Protein AF-A0A2I2A9V6-F1 (afdb_monomer)

Sequence (79 aa):
MQNSDKGDLAERMSMYQASLERNALLAGEDFRKRRRTVVIFICNFDVFKKRLAAYYIGSKVLNCLELKFDNKKTNAIVN

Structure (mmCIF, N/CA/C/O backbone):
data_AF-A0A2I2A9V6-F1
#
_entry.id   AF-A0A2I2A9V6-F1
#
loop_
_atom_site.group_PDB
_atom_site.id
_atom_site.type_symbol
_atom_site.label_atom_id
_atom_site.label_alt_id
_atom_site.label_comp_id
_atom_site.label_asym_id
_atom_site.label_entity_id
_atom_site.label_seq_id
_atom_site.pdbx_PDB_ins_code
_atom_site.Cartn_x
_atom_site.Cartn_y
_atom_site.Cartn_z
_atom_site.occupancy
_atom_site.B_iso_or_equiv
_atom_site.auth_seq_id
_atom_site.auth_comp_id
_atom_site.auth_asym_id
_atom_site.auth_atom_id
_atom_site.pdbx_PDB_model_num
ATOM 1 N N . MET A 1 1 ? -4.584 -12.600 6.880 1.00 58.78 1 MET A N 1
ATOM 2 C CA . MET A 1 1 ? -5.493 -12.046 7.901 1.00 58.78 1 MET A CA 1
ATOM 3 C C . MET A 1 1 ? -4.644 -11.586 9.073 1.00 58.78 1 MET A C 1
ATOM 5 O O . MET A 1 1 ? -3.744 -12.328 9.459 1.00 58.78 1 MET A O 1
ATOM 9 N N . GLN A 1 2 ? -4.827 -10.355 9.550 1.00 68.00 2 GLN A N 1
ATOM 10 C CA . GLN A 1 2 ? -4.124 -9.858 10.731 1.00 68.00 2 GLN A CA 1
ATOM 11 C C . GLN A 1 2 ? -5.111 -9.773 11.894 1.00 68.00 2 GLN A C 1
ATOM 13 O O . GLN A 1 2 ? -6.014 -8.948 11.867 1.00 68.00 2 GLN A O 1
ATOM 18 N N . ASN A 1 3 ? -4.919 -10.635 12.893 1.00 74.25 3 ASN A N 1
ATOM 19 C CA . ASN A 1 3 ? -5.903 -10.849 13.960 1.00 74.25 3 ASN A CA 1
ATOM 20 C C . ASN A 1 3 ? -5.679 -9.954 15.191 1.00 74.25 3 ASN A C 1
ATOM 22 O O . ASN A 1 3 ? -6.517 -9.923 16.089 1.00 74.25 3 ASN A O 1
ATOM 26 N N . SER A 1 4 ? -4.530 -9.277 15.260 1.00 76.44 4 SER A N 1
ATOM 27 C CA . SER A 1 4 ? -4.169 -8.343 16.325 1.00 76.44 4 SER A CA 1
ATOM 28 C C . SER A 1 4 ? -3.238 -7.250 15.801 1.00 76.44 4 SER A C 1
ATOM 30 O O . SER A 1 4 ? -2.483 -7.462 14.844 1.00 76.44 4 SER A O 1
ATOM 32 N N . ASP A 1 5 ? -3.302 -6.066 16.410 1.00 81.62 5 ASP A N 1
ATOM 33 C CA . ASP A 1 5 ? -2.395 -4.968 16.089 1.00 81.62 5 ASP A CA 1
ATOM 34 C C . ASP A 1 5 ? -1.028 -5.213 16.731 1.00 81.62 5 ASP A C 1
ATOM 36 O O . ASP A 1 5 ? -0.914 -5.318 17.952 1.00 81.62 5 ASP A O 1
ATOM 40 N N . LYS A 1 6 ? 0.004 -5.334 15.896 1.00 85.38 6 LYS A N 1
ATOM 41 C CA . LYS A 1 6 ? 1.398 -5.490 16.329 1.00 85.38 6 LYS A CA 1
ATOM 42 C C . LYS A 1 6 ? 2.195 -4.190 16.208 1.00 85.38 6 LYS A C 1
ATOM 44 O O . LYS A 1 6 ? 3.377 -4.185 16.531 1.00 85.38 6 LYS A O 1
ATOM 49 N N . GLY A 1 7 ? 1.577 -3.112 15.718 1.00 86.25 7 GLY A N 1
ATOM 50 C CA . GLY A 1 7 ? 2.243 -1.834 15.466 1.00 86.25 7 GLY A CA 1
ATOM 51 C C . GLY A 1 7 ? 3.199 -1.831 14.268 1.00 86.25 7 GLY A C 1
ATOM 52 O O . GLY A 1 7 ? 3.802 -0.801 14.008 1.00 86.25 7 GLY A O 1
ATOM 53 N N . ASP A 1 8 ? 3.318 -2.942 13.530 1.00 90.31 8 ASP A N 1
ATOM 54 C CA . ASP A 1 8 ? 4.268 -3.138 12.420 1.00 90.31 8 ASP A CA 1
ATOM 55 C C . ASP A 1 8 ? 3.593 -3.208 11.033 1.00 90.31 8 ASP A C 1
ATOM 57 O O . ASP A 1 8 ? 4.156 -3.695 10.043 1.00 90.31 8 ASP A O 1
ATOM 61 N N . LEU A 1 9 ? 2.322 -2.798 10.960 1.00 89.31 9 LEU A N 1
ATOM 62 C CA . LEU A 1 9 ? 1.500 -2.947 9.760 1.00 89.31 9 LEU A CA 1
ATOM 63 C C . LEU A 1 9 ? 2.090 -2.173 8.575 1.00 89.31 9 LEU A C 1
ATOM 65 O O . LEU A 1 9 ? 2.086 -2.673 7.448 1.00 89.31 9 LEU A O 1
ATOM 69 N N . ALA A 1 10 ? 2.601 -0.966 8.829 1.00 86.19 10 ALA A N 1
ATOM 70 C CA . ALA A 1 10 ? 3.178 -0.109 7.800 1.00 86.19 10 ALA A CA 1
ATOM 71 C C . ALA A 1 10 ? 4.466 -0.719 7.220 1.00 86.19 10 ALA A C 1
ATOM 73 O O . ALA A 1 10 ? 4.639 -0.764 5.999 1.00 86.19 10 ALA A O 1
ATOM 74 N N . GLU A 1 11 ? 5.330 -1.255 8.079 1.00 90.62 11 GLU A N 1
ATOM 75 C CA . GLU A 1 11 ? 6.582 -1.926 7.736 1.00 90.62 11 GLU A CA 1
ATOM 76 C C . GLU A 1 11 ? 6.302 -3.166 6.888 1.00 90.62 11 GLU A C 1
ATOM 78 O O . GLU A 1 11 ? 6.859 -3.327 5.799 1.00 90.62 11 GLU A O 1
ATOM 83 N N . ARG A 1 12 ? 5.368 -4.014 7.331 1.00 92.12 12 ARG A N 1
ATOM 84 C CA . ARG A 1 12 ? 4.976 -5.225 6.597 1.00 92.12 12 ARG A CA 1
ATOM 85 C C . ARG A 1 12 ? 4.364 -4.889 5.248 1.00 92.12 12 ARG A C 1
ATOM 87 O O . ARG A 1 12 ? 4.707 -5.514 4.245 1.00 92.12 12 ARG A O 1
ATOM 94 N N . MET A 1 13 ? 3.486 -3.892 5.203 1.00 91.56 13 MET A N 1
ATOM 95 C CA . MET A 1 13 ? 2.904 -3.419 3.953 1.00 91.56 13 MET A CA 1
ATOM 96 C C . MET A 1 13 ? 3.984 -2.927 2.986 1.00 91.56 13 MET A C 1
ATOM 98 O O . MET A 1 13 ? 3.965 -3.319 1.821 1.00 91.56 13 MET A O 1
ATOM 102 N N . SER A 1 14 ? 4.961 -2.156 3.473 1.00 91.19 14 SER A N 1
ATOM 103 C CA . SER A 1 14 ? 6.118 -1.714 2.687 1.00 91.19 14 SER A 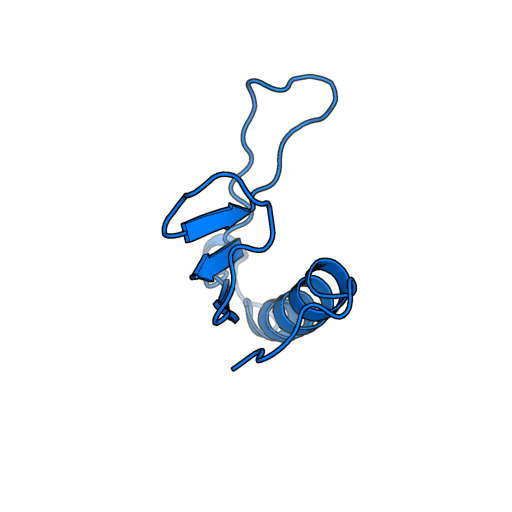CA 1
ATOM 104 C C . SER A 1 14 ? 6.919 -2.896 2.127 1.00 91.19 14 SER A C 1
ATOM 106 O O . SER A 1 14 ? 7.241 -2.912 0.938 1.00 91.19 14 SER A O 1
ATOM 108 N N . MET A 1 15 ? 7.162 -3.940 2.930 1.00 94.50 15 MET A N 1
ATOM 109 C CA . MET A 1 15 ? 7.865 -5.148 2.475 1.00 94.50 15 MET A CA 1
ATOM 110 C C . MET A 1 15 ? 7.119 -5.888 1.354 1.00 94.50 15 MET A C 1
ATOM 112 O O . MET A 1 15 ? 7.728 -6.240 0.339 1.00 94.50 15 MET A O 1
ATOM 116 N N . TYR A 1 16 ? 5.806 -6.106 1.496 1.00 95.06 16 TYR A N 1
ATOM 117 C CA . TYR A 1 16 ? 4.999 -6.742 0.444 1.00 95.06 16 TYR A CA 1
ATOM 118 C C . TYR A 1 16 ? 4.961 -5.892 -0.826 1.00 95.06 16 TYR A C 1
ATOM 120 O O . TYR A 1 16 ? 5.144 -6.406 -1.931 1.00 95.06 16 TYR A O 1
ATOM 128 N N . GLN A 1 17 ? 4.792 -4.584 -0.661 1.00 95.00 17 GLN A N 1
ATOM 129 C CA . GLN A 1 17 ? 4.734 -3.625 -1.753 1.00 95.00 17 GLN A CA 1
ATOM 130 C C . GLN A 1 17 ? 6.061 -3.593 -2.535 1.00 95.00 17 GLN A C 1
ATOM 132 O O . GLN A 1 17 ? 6.055 -3.688 -3.764 1.00 95.00 17 GLN A O 1
ATOM 137 N N . ALA A 1 18 ? 7.204 -3.600 -1.843 1.00 93.56 18 ALA A N 1
ATOM 138 C CA . ALA A 1 18 ? 8.525 -3.716 -2.461 1.00 93.56 18 ALA A CA 1
ATOM 139 C C . ALA A 1 18 ? 8.697 -5.032 -3.242 1.00 93.56 18 ALA A C 1
ATOM 141 O O . ALA A 1 18 ? 9.304 -5.048 -4.314 1.00 93.56 18 ALA A O 1
ATOM 142 N N . SER A 1 19 ? 8.142 -6.139 -2.740 1.00 94.75 19 SER A N 1
ATOM 143 C CA . SER A 1 19 ? 8.184 -7.425 -3.444 1.00 94.75 19 SER A CA 1
ATOM 144 C C . SER A 1 19 ? 7.395 -7.419 -4.751 1.00 94.75 19 SER A C 1
ATOM 146 O O . SER A 1 19 ? 7.851 -7.984 -5.747 1.00 94.75 19 SER A O 1
ATOM 148 N N . LEU A 1 20 ? 6.233 -6.764 -4.773 1.00 95.00 20 LEU A N 1
ATOM 149 C CA . LEU A 1 20 ? 5.444 -6.602 -5.994 1.00 95.00 20 LEU A CA 1
ATOM 150 C C . LEU A 1 20 ? 6.126 -5.655 -6.985 1.00 95.00 20 LEU A C 1
ATOM 152 O O . LE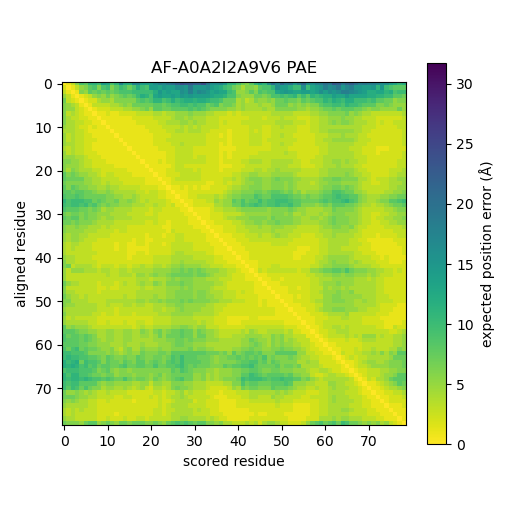U A 1 20 ? 6.115 -5.909 -8.186 1.00 95.00 20 LEU A O 1
ATOM 156 N N . GLU A 1 21 ? 6.757 -4.589 -6.493 1.00 92.50 21 GLU A N 1
ATOM 157 C CA . GLU A 1 21 ? 7.445 -3.604 -7.331 1.00 92.50 21 GLU A CA 1
ATOM 158 C C . GLU A 1 21 ? 8.590 -4.182 -8.143 1.00 92.50 21 GLU A C 1
ATOM 160 O O . GLU A 1 21 ? 8.726 -3.820 -9.311 1.00 92.50 21 GLU A O 1
ATOM 165 N N . ARG A 1 22 ? 9.358 -5.113 -7.565 1.00 90.69 22 ARG A N 1
ATOM 166 C CA . ARG A 1 22 ? 10.424 -5.81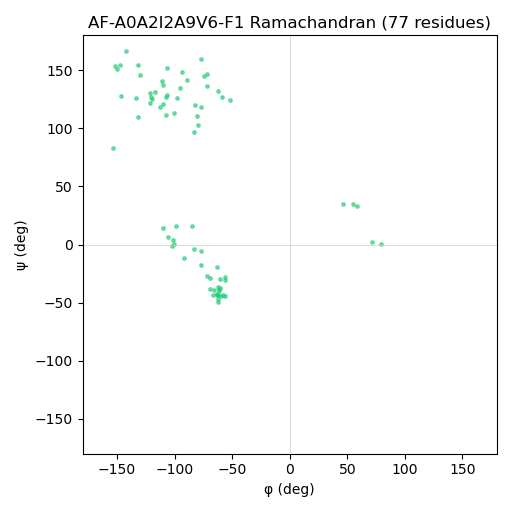9 -8.291 1.00 90.69 22 ARG A CA 1
ATOM 167 C C . ARG A 1 22 ? 9.917 -6.519 -9.550 1.00 90.69 22 ARG A C 1
ATOM 169 O O . ARG A 1 22 ? 10.654 -6.628 -10.517 1.00 90.69 22 ARG A O 1
ATOM 176 N N . ASN A 1 23 ? 8.658 -6.954 -9.543 1.00 92.25 23 ASN A N 1
ATOM 177 C CA . ASN A 1 23 ? 8.026 -7.675 -10.646 1.00 92.25 23 ASN A CA 1
ATOM 178 C C . ASN A 1 23 ? 7.035 -6.803 -11.440 1.00 92.25 23 ASN A C 1
ATOM 180 O O . ASN A 1 23 ? 6.308 -7.307 -12.299 1.00 92.25 23 ASN A O 1
ATOM 184 N N . ALA A 1 24 ? 6.959 -5.500 -11.146 1.00 93.94 24 ALA A N 1
ATOM 185 C CA . ALA A 1 24 ? 5.977 -4.603 -11.754 1.00 93.94 24 ALA A CA 1
ATOM 186 C C . ALA A 1 24 ? 6.337 -4.200 -13.191 1.00 93.94 24 ALA A C 1
ATOM 188 O O . ALA A 1 24 ? 5.472 -3.709 -13.917 1.00 93.94 24 ALA A O 1
ATOM 189 N N . LEU A 1 25 ? 7.595 -4.379 -13.589 1.00 94.62 25 LEU A N 1
ATOM 190 C CA . LEU A 1 25 ? 8.114 -4.087 -14.919 1.00 94.62 25 LEU A CA 1
ATOM 191 C C . LEU A 1 25 ? 9.205 -5.114 -15.238 1.00 94.62 25 LEU A C 1
ATOM 193 O O . LEU A 1 25 ? 10.103 -5.314 -14.4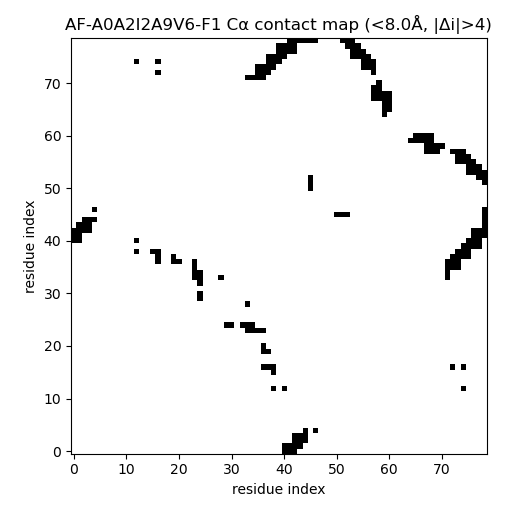21 1.00 94.62 25 LEU A O 1
ATOM 197 N N . LEU A 1 26 ? 9.118 -5.779 -16.386 1.00 90.69 26 LEU A N 1
ATOM 198 C CA . LEU A 1 26 ? 10.130 -6.748 -16.802 1.00 90.69 26 LEU A CA 1
ATOM 199 C C . LEU A 1 26 ? 11.384 -6.038 -17.332 1.00 90.69 26 LEU A C 1
ATOM 201 O O . LEU A 1 26 ? 11.346 -4.876 -17.741 1.00 90.69 26 LEU A O 1
ATOM 205 N N . ALA A 1 27 ? 12.511 -6.750 -17.343 1.00 91.31 27 ALA A N 1
ATOM 206 C CA . ALA A 1 27 ? 13.761 -6.224 -17.880 1.00 91.31 27 ALA A CA 1
ATOM 207 C C . ALA A 1 27 ? 13.591 -5.822 -19.356 1.00 91.31 27 ALA A C 1
ATOM 209 O O . ALA A 1 27 ? 13.130 -6.614 -20.175 1.00 91.31 27 ALA A O 1
ATOM 210 N N . GLY A 1 28 ? 13.952 -4.579 -19.683 1.00 92.19 28 GLY A N 1
ATOM 211 C CA . GLY A 1 28 ? 13.813 -4.025 -21.032 1.00 92.19 28 GLY A CA 1
ATOM 212 C C . GLY A 1 28 ? 12.401 -3.557 -21.410 1.00 92.19 28 GLY A C 1
ATOM 213 O O . GLY A 1 28 ? 12.219 -3.064 -22.522 1.00 92.19 28 GLY A O 1
ATOM 214 N N . GLU A 1 29 ? 11.399 -3.665 -20.527 1.00 93.94 29 GLU A N 1
ATOM 215 C CA . GLU A 1 29 ? 10.077 -3.089 -20.791 1.00 93.94 29 GLU A CA 1
ATOM 216 C C . GLU A 1 29 ? 10.059 -1.563 -20.634 1.00 93.94 29 GLU A C 1
ATOM 218 O O . GLU A 1 29 ? 10.677 -0.978 -19.747 1.00 93.94 29 GLU A O 1
ATOM 223 N N . ASP A 1 30 ? 9.256 -0.916 -21.479 1.00 93.75 30 ASP A N 1
ATOM 224 C CA . ASP A 1 30 ? 8.957 0.507 -21.371 1.00 93.75 30 ASP A CA 1
ATOM 225 C C . ASP A 1 30 ? 8.244 0.822 -20.048 1.00 93.75 30 ASP A C 1
ATOM 227 O O . ASP A 1 30 ? 7.236 0.197 -19.712 1.00 93.75 30 ASP A O 1
ATOM 231 N N . PHE A 1 31 ? 8.705 1.846 -19.325 1.00 89.12 31 PHE A N 1
ATOM 232 C CA . PHE A 1 31 ? 8.155 2.218 -18.018 1.00 89.12 31 PHE A CA 1
ATOM 233 C C . PHE A 1 31 ? 6.641 2.503 -18.033 1.00 89.12 31 PHE A C 1
ATOM 235 O O . PHE A 1 31 ? 5.942 2.268 -17.040 1.00 89.12 31 PHE A O 1
ATOM 242 N N . ARG A 1 32 ? 6.078 2.945 -19.165 1.00 90.25 32 ARG A N 1
ATOM 243 C CA . ARG A 1 32 ? 4.627 3.141 -19.333 1.00 90.25 32 ARG A CA 1
ATOM 244 C C . ARG A 1 32 ? 3.852 1.835 -19.141 1.00 90.25 32 ARG A C 1
ATOM 246 O O . ARG A 1 32 ? 2.741 1.880 -18.608 1.00 90.25 32 ARG A O 1
ATOM 253 N N . LYS A 1 33 ? 4.461 0.686 -19.460 1.00 93.25 33 LYS A N 1
ATOM 254 C CA . LYS A 1 33 ? 3.907 -0.667 -19.263 1.00 93.25 33 LYS A CA 1
ATOM 255 C C . LYS A 1 33 ? 3.976 -1.162 -17.820 1.00 93.25 33 LYS A C 1
ATOM 257 O O . LYS A 1 33 ? 3.404 -2.209 -17.523 1.00 93.25 33 LYS A O 1
ATOM 262 N N . ARG A 1 34 ? 4.605 -0.409 -16.906 1.00 93.25 34 ARG A N 1
ATOM 263 C CA . ARG A 1 34 ? 4.671 -0.779 -15.488 1.00 93.25 34 ARG A CA 1
ATOM 264 C C . ARG A 1 34 ? 3.272 -1.069 -14.947 1.00 93.25 34 ARG A C 1
ATOM 266 O O . ARG A 1 34 ? 2.382 -0.211 -15.014 1.00 93.25 34 ARG A O 1
ATOM 273 N N . ARG A 1 35 ? 3.107 -2.263 -14.389 1.00 94.69 35 ARG A N 1
ATOM 274 C CA . ARG A 1 35 ? 1.861 -2.774 -13.817 1.00 94.69 35 ARG A CA 1
ATOM 275 C C . ARG A 1 35 ? 1.549 -2.053 -12.508 1.00 94.69 35 ARG A C 1
ATOM 277 O O . ARG A 1 35 ? 2.457 -1.665 -11.768 1.00 94.69 35 ARG A O 1
ATOM 284 N N . ARG A 1 36 ? 0.258 -1.865 -12.217 1.00 94.44 36 ARG A N 1
ATOM 285 C CA . ARG A 1 36 ? -0.179 -1.391 -10.898 1.00 94.44 36 ARG A CA 1
ATOM 286 C C . ARG A 1 36 ? 0.022 -2.517 -9.889 1.00 94.44 36 ARG A C 1
ATOM 288 O O . ARG A 1 36 ? -0.274 -3.672 -10.171 1.00 94.44 36 ARG A O 1
ATOM 295 N N . THR A 1 37 ? 0.544 -2.163 -8.728 1.00 95.62 37 THR A N 1
ATOM 296 C CA . THR A 1 37 ? 0.811 -3.090 -7.623 1.00 95.62 37 THR A CA 1
ATOM 297 C C . THR A 1 37 ? -0.162 -2.790 -6.497 1.00 95.62 37 THR A C 1
ATOM 299 O O . THR A 1 37 ? -0.452 -1.620 -6.241 1.00 95.62 37 THR A O 1
ATOM 302 N N . VAL A 1 38 ? -0.717 -3.835 -5.884 1.00 95.38 38 VAL A N 1
ATOM 303 C CA . VAL A 1 38 ? -1.777 -3.700 -4.884 1.00 95.38 38 VAL A CA 1
ATOM 304 C C . VAL A 1 38 ? -1.455 -4.577 -3.683 1.00 95.38 38 VAL A C 1
ATOM 306 O O . VAL A 1 38 ? -1.260 -5.781 -3.838 1.00 95.38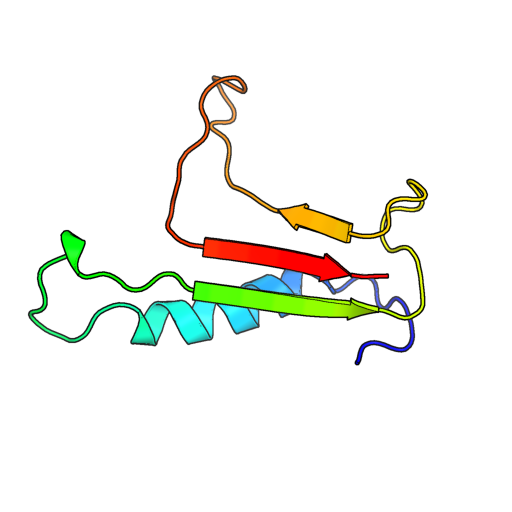 38 VAL A O 1
ATOM 309 N N . VAL A 1 39 ? -1.437 -3.984 -2.493 1.00 95.25 39 VAL A N 1
ATOM 310 C CA . VAL A 1 39 ? -1.361 -4.699 -1.216 1.00 95.25 39 VAL A CA 1
ATOM 311 C C . VAL A 1 39 ? -2.605 -4.360 -0.410 1.00 95.25 39 VAL A C 1
ATOM 313 O O . VAL A 1 39 ? -2.903 -3.190 -0.171 1.00 95.25 39 VAL A O 1
ATOM 316 N N . ILE A 1 40 ? -3.330 -5.394 0.017 1.00 95.06 40 ILE A N 1
ATOM 317 C CA . ILE A 1 40 ? -4.526 -5.259 0.851 1.00 95.06 40 ILE A CA 1
ATOM 318 C C . ILE A 1 40 ? -4.298 -6.038 2.139 1.00 95.06 40 ILE A C 1
ATOM 320 O O . ILE A 1 40 ? -4.066 -7.248 2.112 1.00 95.06 40 ILE A O 1
ATOM 324 N N . PHE A 1 41 ? -4.383 -5.344 3.266 1.00 93.62 41 PHE A N 1
ATOM 325 C CA . PHE A 1 41 ? -4.448 -5.970 4.578 1.00 93.62 41 PHE A CA 1
ATOM 326 C C . PHE A 1 41 ? -5.894 -6.048 5.036 1.00 93.62 41 PHE A C 1
ATOM 328 O O . PHE A 1 41 ? -6.591 -5.041 5.068 1.00 93.62 41 PHE A O 1
ATOM 335 N N . ILE A 1 42 ? -6.322 -7.255 5.398 1.00 92.94 42 ILE A N 1
ATOM 336 C CA . ILE A 1 42 ? -7.614 -7.499 6.035 1.00 92.94 42 ILE A CA 1
ATOM 337 C C . ILE A 1 42 ? -7.350 -7.673 7.529 1.00 92.94 42 ILE A C 1
ATOM 339 O O . ILE A 1 42 ? -6.680 -8.637 7.942 1.00 92.94 42 ILE A O 1
ATOM 343 N N . CYS A 1 43 ? -7.847 -6.714 8.295 1.00 90.50 43 CYS A N 1
ATOM 344 C CA . CYS A 1 43 ? -7.793 -6.623 9.743 1.00 90.50 43 CYS A CA 1
ATOM 345 C C . CYS A 1 43 ? -9.189 -6.917 10.305 1.00 90.50 43 CYS A C 1
ATOM 347 O O . CYS A 1 43 ? -10.184 -6.695 9.636 1.00 90.50 43 CYS A O 1
ATOM 349 N N . ASN A 1 44 ? -9.254 -7.438 11.525 1.00 91.50 44 ASN A N 1
ATOM 350 C CA . ASN A 1 44 ? -10.494 -7.597 12.300 1.00 91.50 44 ASN A CA 1
ATOM 351 C C . ASN A 1 44 ? -10.678 -6.462 13.326 1.00 91.50 44 ASN A C 1
ATOM 353 O O . ASN A 1 44 ? -11.413 -6.604 14.303 1.00 91.50 44 ASN A O 1
ATOM 357 N N . PHE A 1 45 ? -9.932 -5.373 13.159 1.00 90.00 45 PHE A N 1
ATOM 358 C CA . PHE A 1 45 ? -9.934 -4.206 14.026 1.00 90.00 45 PHE A CA 1
ATOM 359 C C . PHE A 1 45 ? -9.648 -2.960 13.196 1.00 90.00 45 PHE A C 1
ATOM 361 O O . PHE A 1 45 ? -8.967 -3.013 12.173 1.00 90.00 45 PHE A O 1
ATOM 368 N N . ASP A 1 46 ? -10.121 -1.820 13.689 1.00 91.06 46 ASP A N 1
ATOM 369 C CA . ASP A 1 46 ? -9.835 -0.526 13.090 1.00 91.06 46 ASP A CA 1
ATOM 370 C C . ASP A 1 46 ? -8.443 -0.021 13.499 1.00 91.06 46 ASP A C 1
ATOM 372 O O . ASP A 1 46 ? -8.252 0.501 14.601 1.00 91.06 46 ASP A O 1
ATOM 376 N N . VAL A 1 47 ? -7.487 -0.140 12.575 1.00 89.00 47 VAL A N 1
ATOM 377 C CA . VAL A 1 47 ? -6.071 0.218 12.774 1.00 89.00 47 VAL A CA 1
ATOM 378 C C . VAL A 1 47 ? -5.883 1.670 13.227 1.00 89.00 47 VAL A C 1
ATOM 380 O O . VAL A 1 47 ? -5.109 1.939 14.142 1.00 89.00 47 VAL A O 1
ATOM 383 N N . PHE A 1 48 ? -6.588 2.627 12.616 1.00 91.25 48 PHE A N 1
ATOM 384 C CA . PHE A 1 48 ? -6.400 4.054 12.921 1.00 91.25 48 PHE A CA 1
ATOM 385 C C . PHE A 1 48 ? -7.467 4.625 13.858 1.00 91.25 48 PHE A C 1
ATOM 387 O O . PHE A 1 48 ? -7.413 5.815 14.192 1.00 91.25 48 PHE A O 1
ATOM 394 N N . LYS A 1 49 ? -8.426 3.797 14.293 1.00 92.56 49 LYS A N 1
ATOM 395 C CA . LYS A 1 49 ? -9.520 4.174 15.203 1.00 92.56 49 LYS A CA 1
ATOM 396 C C . LYS A 1 49 ? -10.328 5.374 14.687 1.00 92.56 49 LYS A C 1
ATOM 398 O O . LYS A 1 49 ? -10.758 6.224 15.469 1.00 92.56 49 LYS A O 1
ATOM 403 N N . LYS A 1 50 ? -10.504 5.482 13.365 1.00 95.56 50 LYS A N 1
ATOM 404 C CA . LYS A 1 50 ? -11.281 6.551 12.704 1.00 95.56 50 LYS A CA 1
ATOM 405 C C . LYS A 1 50 ? -12.679 6.107 12.272 1.00 95.56 50 LYS A C 1
ATOM 407 O O . LYS A 1 50 ? -13.400 6.911 11.691 1.00 95.56 50 LYS A O 1
ATOM 412 N N . ARG A 1 51 ? -13.077 4.871 12.590 1.00 94.25 51 ARG A N 1
ATOM 413 C CA . ARG A 1 51 ? -14.371 4.252 12.267 1.00 94.25 51 ARG A CA 1
ATOM 414 C C . ARG A 1 51 ? -14.661 4.212 10.765 1.00 94.25 51 ARG A C 1
ATOM 416 O O . ARG A 1 51 ? -15.809 4.331 10.349 1.00 94.25 51 ARG A O 1
ATOM 423 N N . LEU A 1 52 ? -13.618 4.061 9.951 1.00 95.31 52 LEU A N 1
ATOM 424 C CA . LEU A 1 52 ? -13.756 3.849 8.511 1.00 95.31 52 LEU A CA 1
ATOM 425 C C . LEU A 1 52 ? -13.764 2.351 8.207 1.00 95.31 52 LEU A C 1
ATOM 427 O O . LEU A 1 52 ? -13.102 1.582 8.892 1.00 95.31 52 LEU A O 1
ATOM 431 N N . ALA A 1 53 ? -14.478 1.937 7.160 1.00 94.50 53 ALA A N 1
ATOM 432 C CA . ALA A 1 53 ? -14.442 0.548 6.690 1.00 94.50 53 ALA A CA 1
ATOM 433 C C . ALA A 1 53 ? -13.109 0.202 6.002 1.00 94.50 53 ALA A C 1
ATOM 435 O O . ALA A 1 53 ? -12.683 -0.950 5.994 1.00 94.50 53 ALA A O 1
ATOM 436 N N . ALA A 1 54 ? -12.445 1.206 5.421 1.00 95.62 54 ALA A N 1
ATOM 437 C CA . ALA A 1 54 ? -11.169 1.031 4.751 1.00 95.62 54 ALA A CA 1
ATOM 438 C C . ALA A 1 54 ? -10.314 2.302 4.788 1.00 95.62 54 ALA A C 1
ATOM 440 O O . ALA A 1 54 ? -10.826 3.425 4.806 1.00 95.62 54 ALA A O 1
ATOM 441 N N . TYR A 1 55 ? -9.001 2.104 4.717 1.00 94.62 55 TYR A N 1
ATOM 442 C CA . TYR A 1 55 ? -7.997 3.151 4.588 1.00 94.62 55 TYR A CA 1
ATOM 443 C C . TYR A 1 55 ? -7.177 2.935 3.326 1.00 94.62 55 TYR A C 1
ATOM 445 O O . TYR A 1 55 ? -6.648 1.848 3.109 1.00 94.62 55 TYR A O 1
ATOM 453 N N . TYR A 1 56 ? -7.027 3.992 2.530 1.00 92.88 56 TYR A N 1
ATOM 454 C CA . TYR A 1 56 ? -6.174 4.001 1.346 1.00 92.88 56 TYR A CA 1
ATOM 455 C C . TYR A 1 56 ? -4.937 4.846 1.615 1.00 92.88 56 TYR A C 1
ATOM 457 O O . TYR A 1 56 ? -5.034 6.006 2.022 1.00 92.88 56 TYR A O 1
ATOM 465 N N . ILE A 1 57 ? -3.772 4.262 1.371 1.00 89.94 57 ILE A N 1
ATOM 466 C CA . ILE A 1 57 ? -2.477 4.886 1.609 1.00 89.94 57 ILE A CA 1
ATOM 467 C C . ILE A 1 57 ? -1.879 5.266 0.256 1.00 89.94 57 ILE A C 1
ATOM 469 O O . ILE A 1 57 ? -1.791 4.444 -0.658 1.00 89.94 57 ILE A O 1
ATOM 473 N N . GLY A 1 58 ? -1.465 6.526 0.136 1.00 87.12 58 GLY A N 1
ATOM 474 C CA . GLY A 1 58 ? -0.893 7.087 -1.084 1.00 87.12 58 GLY A CA 1
ATOM 475 C C . GLY A 1 58 ? 0.252 8.051 -0.796 1.00 87.12 58 GLY A C 1
ATOM 476 O O . GLY A 1 58 ? 0.458 8.479 0.339 1.00 87.12 58 GLY A O 1
ATOM 477 N N . SER A 1 59 ? 1.002 8.393 -1.842 1.00 86.06 59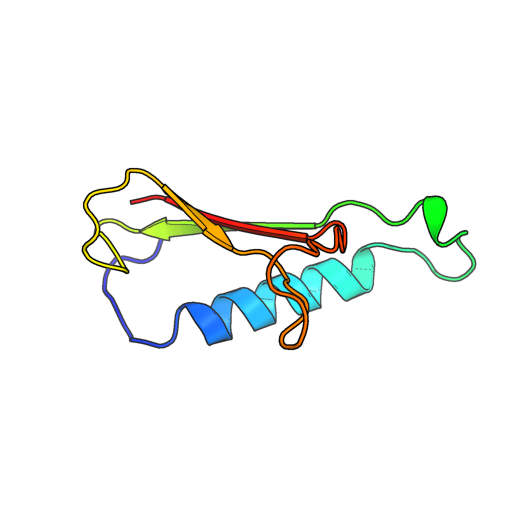 SER A N 1
ATOM 478 C CA . SER A 1 59 ? 2.137 9.314 -1.760 1.00 86.06 59 SER A CA 1
ATOM 479 C C . SER A 1 59 ? 1.703 10.766 -1.984 1.00 86.06 59 SER A C 1
ATOM 481 O O . SER A 1 59 ? 0.861 11.053 -2.837 1.00 86.06 59 SER A O 1
ATOM 483 N N . LYS A 1 60 ? 2.309 11.687 -1.227 1.00 89.19 60 LYS A N 1
ATOM 484 C CA . LYS A 1 60 ? 2.114 13.141 -1.333 1.00 89.19 60 LYS A CA 1
ATOM 485 C C . LYS A 1 60 ? 3.464 13.852 -1.372 1.00 89.19 60 LYS A C 1
ATOM 487 O O . LYS A 1 60 ? 4.443 13.331 -0.836 1.00 89.19 60 LYS A O 1
ATOM 492 N N . VAL A 1 61 ? 3.505 15.042 -1.966 1.00 88.94 6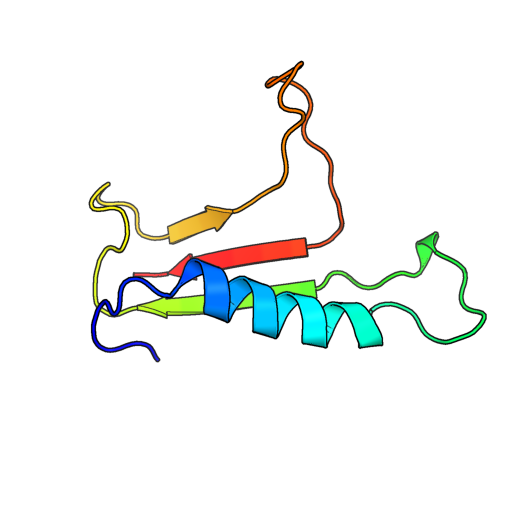1 VAL A N 1
ATOM 493 C CA . VAL A 1 61 ? 4.684 15.917 -1.915 1.00 88.94 61 VAL A CA 1
ATOM 494 C C . VAL A 1 61 ? 4.660 16.700 -0.601 1.00 88.94 61 VAL A C 1
ATOM 496 O O . VAL A 1 61 ? 3.724 17.448 -0.343 1.00 88.94 61 VAL A O 1
ATOM 499 N N . LEU A 1 62 ? 5.683 16.540 0.244 1.00 89.12 62 LEU A N 1
ATOM 500 C CA . LEU A 1 62 ? 5.693 17.137 1.590 1.00 89.12 62 LEU A CA 1
ATOM 501 C C . LEU A 1 62 ? 5.643 18.671 1.566 1.00 89.12 62 LEU A C 1
ATOM 503 O O . LEU A 1 62 ? 4.945 19.273 2.374 1.00 89.12 62 LEU A O 1
ATOM 507 N N . ASN A 1 63 ? 6.310 19.289 0.590 1.00 93.06 63 ASN A N 1
ATOM 508 C CA . ASN A 1 63 ? 6.323 20.745 0.422 1.00 93.06 63 ASN A CA 1
ATOM 509 C C . ASN A 1 63 ? 5.101 21.279 -0.349 1.00 93.06 63 ASN A C 1
ATOM 511 O O . ASN A 1 63 ? 4.968 22.485 -0.525 1.00 93.06 63 ASN A O 1
ATOM 515 N N . CYS A 1 64 ? 4.224 20.403 -0.848 1.00 91.12 64 CYS A N 1
ATOM 516 C CA . CYS A 1 64 ? 3.023 20.784 -1.585 1.00 91.12 64 CYS A CA 1
ATOM 517 C C . CYS A 1 64 ? 1.956 19.692 -1.427 1.00 91.12 64 CYS A C 1
ATOM 519 O O . CYS A 1 64 ? 1.817 18.804 -2.267 1.00 91.12 64 CYS A O 1
ATOM 5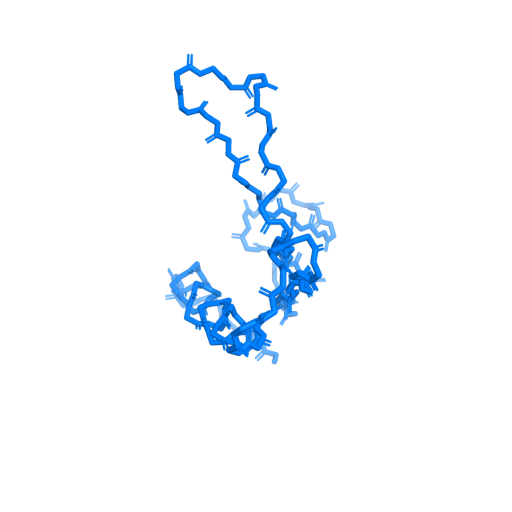21 N N . LEU A 1 65 ? 1.210 19.744 -0.320 1.00 86.44 65 LEU A N 1
ATOM 522 C CA . LEU A 1 65 ? 0.264 18.689 0.073 1.00 86.44 65 LEU A CA 1
ATOM 523 C C . LEU A 1 65 ? -0.903 18.490 -0.911 1.00 86.44 65 LEU A C 1
ATOM 525 O O . LEU A 1 65 ? -1.518 17.420 -0.907 1.00 86.44 65 LEU A O 1
ATOM 529 N N . GLU A 1 66 ? -1.175 19.490 -1.753 1.00 88.94 66 GLU A N 1
ATOM 530 C CA . GLU A 1 66 ? -2.148 19.435 -2.852 1.00 88.94 66 GLU A CA 1
ATOM 531 C C . GLU A 1 66 ? -1.694 18.498 -3.984 1.00 88.94 66 GLU A C 1
ATOM 533 O O . GLU A 1 66 ? -2.515 17.875 -4.663 1.00 88.94 66 GLU A O 1
ATOM 538 N N . LEU A 1 67 ? -0.378 18.342 -4.176 1.00 88.25 67 LEU A N 1
ATOM 539 C CA . LEU A 1 67 ? 0.178 17.484 -5.214 1.00 88.25 67 LEU A CA 1
ATOM 540 C C . LEU A 1 67 ? 0.166 16.019 -4.773 1.00 88.25 67 LEU A C 1
ATOM 542 O O . LEU A 1 67 ? 0.928 15.568 -3.908 1.00 88.25 67 LEU A O 1
ATOM 546 N N . LYS A 1 68 ? -0.695 15.254 -5.443 1.00 83.75 68 LYS A N 1
ATOM 547 C CA . LYS A 1 68 ? -0.742 13.794 -5.372 1.00 83.75 68 LYS A CA 1
ATOM 548 C C . LYS A 1 68 ? 0.068 13.206 -6.520 1.00 83.75 68 LYS A C 1
ATOM 550 O O . LYS A 1 68 ? -0.076 13.621 -7.666 1.00 83.75 68 LYS A O 1
ATOM 555 N N . PHE A 1 69 ? 0.887 12.208 -6.210 1.00 82.94 69 PHE A N 1
ATOM 556 C CA . PHE A 1 69 ? 1.683 11.491 -7.200 1.00 82.94 69 PHE A CA 1
ATOM 557 C C . PHE A 1 69 ? 1.183 10.050 -7.326 1.00 82.94 69 PHE A C 1
ATOM 559 O O . PHE A 1 69 ? 1.231 9.290 -6.355 1.00 82.94 69 PHE A O 1
ATOM 566 N N . ASP A 1 70 ? 0.714 9.665 -8.517 1.00 86.25 70 ASP A N 1
ATOM 567 C CA . ASP A 1 70 ? 0.332 8.279 -8.796 1.00 86.25 70 ASP A CA 1
ATOM 568 C C . ASP A 1 70 ? 1.561 7.454 -9.178 1.00 86.25 70 ASP A C 1
ATOM 570 O O . ASP A 1 70 ? 2.004 7.401 -10.324 1.00 86.25 70 ASP A O 1
ATOM 574 N N . ASN A 1 71 ? 2.096 6.753 -8.188 1.00 87.31 71 ASN A N 1
ATOM 575 C CA . ASN A 1 71 ? 3.194 5.813 -8.362 1.00 87.31 71 ASN A CA 1
ATOM 576 C C . ASN A 1 71 ? 2.717 4.416 -8.799 1.00 87.31 71 ASN A C 1
ATOM 578 O O . ASN A 1 71 ? 3.474 3.455 -8.655 1.00 87.31 71 ASN A O 1
ATOM 582 N N . LYS A 1 72 ? 1.479 4.256 -9.289 1.00 90.81 72 LYS A N 1
ATOM 583 C CA . LYS A 1 72 ? 0.813 2.968 -9.568 1.00 90.81 72 LYS A CA 1
ATOM 584 C C . LYS A 1 72 ? 0.956 1.942 -8.424 1.00 90.81 72 LYS A C 1
ATOM 586 O O . LYS A 1 72 ? 1.107 0.743 -8.678 1.00 90.81 72 LYS A O 1
ATOM 591 N N . LYS A 1 73 ? 0.953 2.403 -7.172 1.00 93.44 73 LYS A N 1
ATOM 592 C CA . LYS A 1 73 ? 0.862 1.566 -5.969 1.00 93.44 73 LYS A CA 1
ATOM 593 C C . LYS A 1 73 ? -0.495 1.810 -5.326 1.00 93.44 73 LYS A C 1
ATOM 595 O O . LYS A 1 73 ? -0.972 2.944 -5.286 1.00 93.44 73 LYS A O 1
ATOM 600 N N . THR A 1 74 ? -1.112 0.756 -4.824 1.00 94.25 74 THR A N 1
ATOM 601 C CA . THR A 1 74 ? -2.353 0.848 -4.064 1.00 94.25 74 THR A CA 1
ATOM 602 C C . THR A 1 74 ? -2.195 0.029 -2.802 1.00 94.25 74 THR A C 1
ATOM 604 O O . THR A 1 74 ? -2.155 -1.194 -2.839 1.00 94.25 74 THR A O 1
ATOM 607 N N . ASN A 1 75 ? -2.115 0.732 -1.685 1.00 94.50 75 ASN A N 1
ATOM 608 C CA . ASN A 1 75 ? -2.007 0.146 -0.366 1.00 94.50 75 ASN A CA 1
ATOM 609 C C . ASN A 1 75 ? -3.321 0.394 0.363 1.00 94.50 75 ASN A C 1
ATOM 611 O O . ASN A 1 75 ? -3.728 1.549 0.515 1.00 94.50 75 ASN A O 1
ATOM 615 N N . ALA A 1 76 ? -3.989 -0.677 0.776 1.00 95.25 76 ALA A N 1
ATOM 616 C CA . ALA A 1 76 ? -5.269 -0.597 1.455 1.00 95.25 76 ALA A CA 1
ATOM 617 C C . ALA A 1 76 ? -5.284 -1.430 2.737 1.00 95.25 76 ALA A C 1
ATOM 619 O O . ALA A 1 76 ? -4.677 -2.500 2.823 1.00 95.25 76 ALA A O 1
ATOM 620 N N . ILE A 1 77 ? -6.015 -0.929 3.724 1.00 94.69 77 ILE A N 1
ATOM 621 C CA . ILE A 1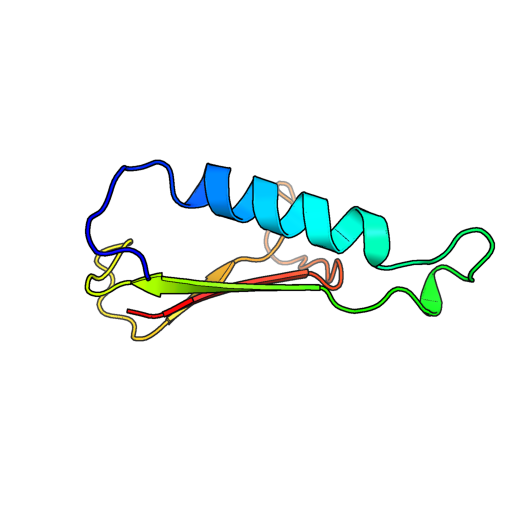 77 ? -6.348 -1.629 4.962 1.00 94.69 77 ILE A CA 1
ATOM 622 C C . ILE A 1 77 ? -7.868 -1.694 5.018 1.00 94.69 77 ILE A C 1
ATOM 624 O O . ILE A 1 77 ? -8.519 -0.663 4.872 1.00 94.69 77 ILE A O 1
ATOM 628 N N . VAL A 1 78 ? -8.414 -2.887 5.206 1.00 94.62 78 VAL A N 1
ATOM 629 C CA . VAL A 1 78 ? -9.849 -3.150 5.348 1.00 94.62 78 VAL A CA 1
ATOM 630 C C . VAL A 1 78 ? -10.075 -3.718 6.744 1.00 94.62 78 VAL A C 1
ATOM 632 O O . VAL A 1 78 ? -9.328 -4.613 7.146 1.00 94.62 78 VAL A O 1
ATOM 635 N N . ASN A 1 79 ? -11.056 -3.172 7.464 1.00 89.69 79 ASN A N 1
ATOM 636 C CA . ASN A 1 79 ? -11.336 -3.496 8.869 1.00 89.69 79 ASN A CA 1
ATOM 637 C C . ASN A 1 79 ? -12.516 -4.455 9.043 1.00 89.69 79 ASN A C 1
ATOM 639 O O . ASN A 1 79 ? -13.352 -4.532 8.112 1.00 89.69 79 ASN A O 1
#

Solvent-accessible surface area (backbone atoms only — not comparable to full-atom values): 4981 Å² total; per-residue (Å²): 124,45,89,67,90,80,88,48,63,68,61,52,50,50,54,54,47,53,59,44,53,70,70,27,50,60,93,90,56,60,75,88,69,44,47,73,38,77,43,76,45,48,31,81,50,62,89,83,72,75,87,57,67,60,46,79,54,79,57,64,40,90,96,42,75,86,45,73,56,90,80,49,62,43,39,37,42,34,69

Mean predicted aligned error: 4.17 Å

Secondary structure (DSSP, 8-state):
-B-S--S-HHHHHHHHHHHHHHTSS-TT--GGGPPPEEEEEEBSS-TTSS--SEEEE-EEETTEEEEEE--SEEEEEE-

Radius of gyration: 14.57 Å; Cα contacts (8 Å, |Δi|>4): 108; chains: 1; bounding box: 28×33×38 Å

Nearest PDB structures (foldseek):
  3e11-assembly2_B  TM=3.138E-01  e=4.214E-01  Acidothermus cellulolyticus 11B
  1w30-assembly1_B-2  TM=4.941E-01  e=4.726E+00  Mycobacterium tuberculosis

Organism: NCBI:txid1601

pLDDT: mean 90.42, std 6.04, range [58.78, 95.62]

Foldseek 3Di:
DAEDDPVCVVVVLVVQQVVVQVVQADPPDDPVSRAQEEDEAEYPDDPVPPPDQKDWDADADPVHRVDGDPPSYTYMYGD